Protein AF-A0A959QA21-F1 (afdb_monomer_lite)

Radius of gyration: 14.26 Å; chains: 1; bounding box: 38×27×38 Å

Foldseek 3Di:
DEEAADEEDEDDADFQQPDACVVPPQDQFEAAEAELDECYEYEHYEFAGGANESYEYDANYEHYYYEHYEFGHHAAEPYEFEPHHADPHEHEHYEFEYAHEPYEYAQYPRTDYHYPHYNYHYDDGYPNPPPDPDHYHYYYDHD

Secondary structure (DSSP, 8-state):
-EEEES-EEE-SSPPGGG--TTTS-----EEEEE-S-EEEEEES-EEE--SSEEEEE-TT-EEEEEES-EEES-SSEEEEE-TT-EEEEEEES-EEEESS-SEEE---TT---EEES-EEEE-PPPGGG-S-----SEEE---

Structure (mmCIF, N/CA/C/O backbone):
data_AF-A0A959QA21-F1
#
_entry.id   AF-A0A959QA21-F1
#
loop_
_atom_site.group_PDB
_atom_site.id
_atom_site.type_symbol
_atom_site.label_atom_id
_atom_site.label_alt_id
_atom_site.label_comp_id
_atom_site.label_asym_id
_atom_site.label_entity_id
_atom_site.label_seq_id
_atom_site.pdbx_PDB_ins_code
_atom_site.Cartn_x
_atom_site.Cartn_y
_atom_site.Cartn_z
_atom_site.occupancy
_atom_site.B_iso_or_equiv
_atom_site.auth_seq_id
_atom_site.auth_comp_id
_atom_site.auth_asym_id
_atom_site.auth_atom_id
_atom_site.pdbx_PDB_model_num
ATOM 1 N N . GLY A 1 1 ? -15.927 8.982 9.963 1.00 90.56 1 GLY A N 1
ATOM 2 C CA . GLY A 1 1 ? -15.402 7.752 9.370 1.00 90.56 1 GLY A CA 1
ATOM 3 C C . GLY A 1 1 ? -15.734 7.693 7.901 1.00 90.56 1 GLY A C 1
ATOM 4 O O . GLY A 1 1 ? -16.753 8.247 7.494 1.00 90.56 1 GLY A O 1
ATOM 5 N N . THR A 1 2 ? -14.871 7.041 7.135 1.00 97.75 2 THR A N 1
ATOM 6 C CA . THR A 1 2 ? -14.981 6.867 5.682 1.00 97.75 2 THR A CA 1
ATOM 7 C C . THR A 1 2 ? -14.623 5.427 5.356 1.00 97.75 2 THR A C 1
ATOM 9 O O . THR A 1 2 ? -13.591 4.953 5.820 1.00 97.75 2 THR A O 1
ATOM 12 N N . ARG A 1 3 ? -15.437 4.747 4.543 1.00 98.38 3 ARG A N 1
ATOM 13 C CA . ARG A 1 3 ? -15.127 3.401 4.055 1.00 98.38 3 ARG A CA 1
ATOM 14 C C . ARG A 1 3 ? -15.053 3.376 2.536 1.00 98.38 3 ARG A C 1
ATOM 16 O O . ARG A 1 3 ? -15.960 3.878 1.872 1.00 98.38 3 ARG A O 1
ATOM 23 N N . ILE A 1 4 ? -13.993 2.778 2.005 1.00 98.56 4 ILE A N 1
ATOM 24 C CA . ILE A 1 4 ? -13.805 2.523 0.575 1.00 98.56 4 ILE A CA 1
ATOM 25 C C . ILE A 1 4 ? -13.721 1.013 0.384 1.00 98.56 4 ILE A C 1
ATOM 27 O O . ILE A 1 4 ? -12.849 0.374 0.965 1.00 98.56 4 ILE A O 1
ATOM 31 N N . THR A 1 5 ? -14.623 0.448 -0.423 1.00 98.81 5 THR A N 1
ATOM 32 C CA . THR A 1 5 ? -14.702 -1.006 -0.591 1.00 98.81 5 THR A CA 1
ATOM 33 C C . THR A 1 5 ? -15.130 -1.445 -1.987 1.00 98.81 5 THR A C 1
ATOM 35 O O . THR A 1 5 ? -15.876 -0.733 -2.663 1.00 98.81 5 THR A O 1
ATOM 38 N N . GLY A 1 6 ? -14.661 -2.619 -2.423 1.00 98.44 6 GLY A N 1
ATOM 39 C CA . GLY A 1 6 ? -15.111 -3.285 -3.651 1.00 98.44 6 GLY A CA 1
ATOM 40 C C . GLY A 1 6 ? -14.646 -2.640 -4.961 1.00 98.44 6 GLY A C 1
ATOM 41 O O . GLY A 1 6 ? -15.266 -2.859 -6.003 1.00 98.44 6 GLY A O 1
ATOM 42 N N . LEU A 1 7 ? -13.588 -1.825 -4.925 1.00 98.31 7 LEU A N 1
ATOM 43 C CA . LEU A 1 7 ? -13.074 -1.116 -6.098 1.00 98.31 7 LEU A CA 1
ATOM 44 C C . LEU A 1 7 ? -11.870 -1.823 -6.720 1.00 98.31 7 LEU A C 1
ATOM 46 O O . LEU A 1 7 ? -11.048 -2.412 -6.025 1.00 98.31 7 LEU A O 1
ATOM 50 N N . ARG A 1 8 ? -11.723 -1.672 -8.039 1.00 98.62 8 ARG A N 1
ATOM 51 C CA . ARG A 1 8 ? -10.460 -1.904 -8.747 1.00 98.62 8 ARG A CA 1
ATOM 52 C C . ARG A 1 8 ? -9.942 -0.571 -9.256 1.00 98.62 8 ARG A C 1
ATOM 54 O O . ARG A 1 8 ? -10.605 0.050 -10.087 1.00 98.62 8 ARG A O 1
ATOM 61 N N . ILE A 1 9 ? -8.794 -0.128 -8.757 1.00 98.12 9 ILE A N 1
ATOM 62 C CA . ILE A 1 9 ? -8.175 1.130 -9.173 1.00 98.12 9 ILE A CA 1
ATOM 63 C C . ILE A 1 9 ? -6.762 0.883 -9.698 1.00 98.12 9 ILE A C 1
ATOM 65 O O . ILE A 1 9 ? -5.922 0.293 -9.023 1.00 98.12 9 ILE A O 1
ATOM 69 N N . LYS A 1 10 ? -6.511 1.362 -10.916 1.00 98.25 10 LYS A N 1
ATOM 70 C CA . LYS A 1 10 ? -5.220 1.266 -11.596 1.00 98.25 10 LYS A CA 1
ATOM 71 C C . LYS A 1 10 ? -4.660 2.673 -11.794 1.00 98.25 10 LYS A C 1
ATOM 73 O O . LYS A 1 10 ? -5.348 3.537 -12.338 1.00 98.25 10 LYS A O 1
ATOM 78 N N . GLY A 1 11 ? -3.448 2.900 -11.309 1.00 96.62 11 GLY A N 1
ATOM 79 C CA . GLY A 1 11 ? -2.689 4.118 -11.535 1.00 96.62 11 GLY A CA 1
ATOM 80 C C . GLY A 1 11 ? -2.023 4.144 -12.915 1.00 96.62 11 GLY A C 1
ATOM 81 O O . GLY A 1 11 ? -2.211 3.235 -13.727 1.00 96.62 11 GLY A O 1
ATOM 82 N N . PRO A 1 12 ? -1.272 5.212 -13.214 1.00 94.19 12 PRO A N 1
ATOM 83 C CA . PRO A 1 12 ? -0.725 5.450 -14.545 1.00 94.19 12 PRO A CA 1
ATOM 84 C C . PRO A 1 12 ? 0.562 4.668 -14.846 1.00 94.19 12 PRO A C 1
ATOM 86 O O . PRO A 1 12 ? 1.055 4.758 -15.967 1.00 94.19 12 PRO A O 1
ATOM 89 N N . GLU A 1 13 ? 1.137 3.958 -13.872 1.00 94.38 13 GLU A N 1
ATOM 90 C CA . GLU A 1 13 ? 2.459 3.355 -14.038 1.00 94.38 13 GLU A CA 1
ATOM 91 C C . GLU A 1 13 ? 2.448 2.028 -14.804 1.00 94.38 13 GLU A C 1
ATOM 93 O O . GLU A 1 13 ? 1.434 1.336 -14.900 1.00 94.38 13 GLU A O 1
ATOM 98 N N . ALA A 1 14 ? 3.622 1.638 -15.299 1.00 93.25 14 ALA A N 1
ATOM 99 C CA . ALA A 1 14 ? 3.854 0.308 -15.847 1.00 93.25 14 ALA A CA 1
ATOM 100 C C . ALA A 1 14 ? 3.718 -0.786 -14.772 1.00 93.25 14 ALA A C 1
ATOM 102 O O . ALA A 1 14 ? 3.853 -0.520 -13.570 1.00 93.25 14 ALA A O 1
ATOM 103 N N . ASP A 1 15 ? 3.450 -2.011 -15.223 1.00 94.31 15 ASP A N 1
ATOM 104 C CA . ASP A 1 15 ? 3.543 -3.211 -14.390 1.00 94.31 15 ASP A CA 1
ATOM 105 C C . ASP A 1 15 ? 5.018 -3.428 -13.990 1.00 94.31 15 ASP A C 1
ATOM 107 O O . ASP A 1 15 ? 5.921 -2.993 -14.706 1.00 94.31 15 ASP A O 1
ATOM 111 N N . LEU A 1 16 ? 5.294 -4.078 -12.851 1.00 92.12 16 LEU A N 1
ATOM 112 C CA . LEU A 1 16 ? 6.656 -4.129 -12.270 1.00 92.12 16 LEU A CA 1
ATOM 113 C C . LEU A 1 16 ? 7.752 -4.581 -13.248 1.00 92.12 16 LEU A C 1
ATOM 115 O O . LEU A 1 16 ? 8.807 -3.949 -13.258 1.00 92.12 16 LEU A O 1
ATOM 119 N N . PRO A 1 17 ? 7.554 -5.638 -14.061 1.00 90.38 17 PRO A N 1
ATOM 120 C CA . PRO A 1 17 ? 8.588 -6.100 -14.986 1.00 90.38 17 PRO A CA 1
ATOM 121 C C . PRO A 1 17 ? 8.920 -5.091 -16.092 1.00 90.38 17 PRO A C 1
ATOM 123 O O . PRO A 1 17 ? 10.013 -5.145 -16.644 1.00 90.38 17 PRO A O 1
ATOM 126 N N .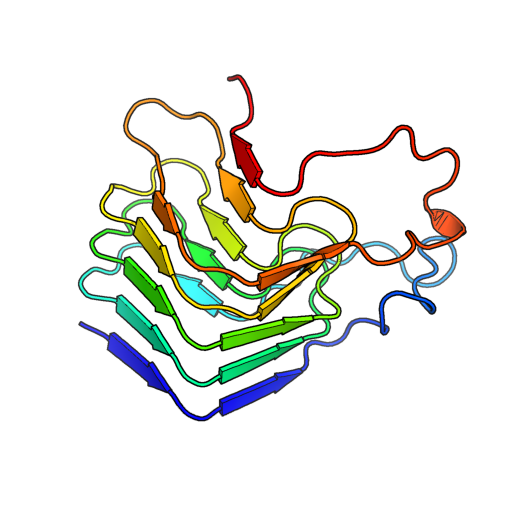 ASP A 1 18 ? 7.991 -4.184 -16.393 1.00 92.38 18 ASP A N 1
ATOM 127 C CA . ASP A 1 18 ? 8.064 -3.250 -17.519 1.00 92.38 18 ASP A CA 1
ATOM 128 C C . ASP A 1 18 ? 8.506 -1.841 -17.084 1.00 92.38 18 ASP A C 1
ATOM 130 O O . ASP A 1 18 ? 8.464 -0.891 -17.868 1.00 92.38 18 ASP A O 1
ATOM 134 N N . ILE A 1 19 ? 8.907 -1.675 -15.821 1.00 91.19 19 ILE A N 1
ATOM 135 C CA . ILE A 1 19 ? 9.397 -0.399 -15.308 1.00 91.19 19 ILE A CA 1
ATOM 136 C C . ILE A 1 19 ? 10.776 -0.082 -15.894 1.00 91.19 19 ILE A C 1
ATOM 138 O O . ILE A 1 19 ? 11.778 -0.746 -15.614 1.00 91.19 19 ILE A O 1
ATOM 142 N N . ASP A 1 20 ? 10.840 1.034 -16.607 1.00 90.75 20 ASP A N 1
ATOM 143 C CA . ASP A 1 20 ? 12.071 1.606 -17.132 1.00 90.75 20 ASP A CA 1
ATOM 144 C C . ASP A 1 20 ? 12.136 3.094 -16.772 1.00 90.75 20 ASP A C 1
ATOM 146 O O . ASP A 1 20 ? 11.450 3.927 -17.368 1.00 90.75 20 ASP A O 1
ATOM 150 N N . TYR A 1 21 ? 12.954 3.423 -15.771 1.00 86.94 21 TYR A N 1
ATOM 151 C CA . TYR A 1 21 ? 13.115 4.799 -15.304 1.00 86.94 21 TYR A CA 1
ATOM 152 C C . TYR A 1 21 ? 13.990 5.673 -16.205 1.00 86.94 21 TYR A C 1
ATOM 154 O O . TYR A 1 21 ? 13.936 6.898 -16.067 1.00 86.94 21 TYR A O 1
ATOM 162 N N . ASP A 1 22 ? 14.737 5.081 -17.140 1.00 86.62 22 ASP A N 1
ATOM 163 C CA . ASP A 1 22 ? 15.470 5.838 -18.156 1.00 86.62 22 ASP A CA 1
ATOM 164 C C . ASP A 1 22 ? 14.508 6.364 -19.235 1.00 86.62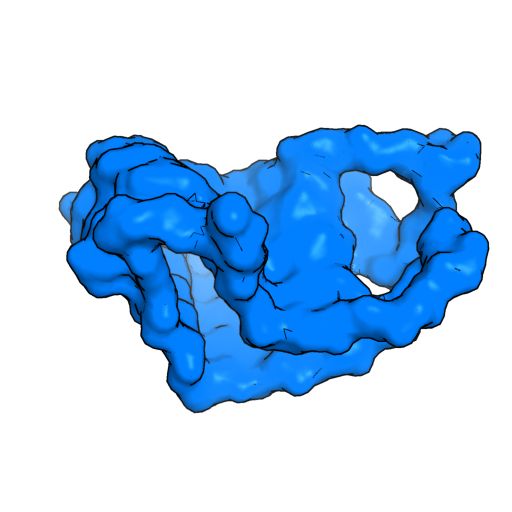 22 ASP A C 1
ATOM 166 O O . ASP A 1 22 ? 14.737 7.428 -19.818 1.00 86.62 22 ASP A O 1
ATOM 170 N N . VAL A 1 23 ? 13.398 5.651 -19.470 1.00 86.56 23 VAL A N 1
ATOM 171 C CA . VAL A 1 23 ? 12.349 6.025 -20.434 1.00 86.56 23 VAL A CA 1
ATOM 172 C C . VAL A 1 23 ? 11.204 6.800 -19.780 1.00 86.56 23 VAL A C 1
ATOM 174 O O . VAL A 1 23 ? 10.742 7.801 -20.331 1.00 86.56 23 VAL A O 1
ATOM 177 N N . ASN A 1 24 ? 10.735 6.355 -18.614 1.00 84.62 24 ASN A N 1
ATOM 178 C CA . ASN A 1 24 ? 9.653 6.982 -17.861 1.00 84.62 24 ASN A CA 1
ATOM 179 C C . ASN A 1 24 ? 10.116 7.292 -16.427 1.00 84.62 24 ASN A C 1
ATOM 181 O O . ASN A 1 24 ? 9.999 6.444 -15.537 1.00 84.62 24 ASN A O 1
ATOM 185 N N . PRO A 1 25 ? 10.650 8.502 -16.184 1.00 84.06 25 PRO A N 1
ATOM 186 C CA . PRO A 1 25 ? 11.158 8.887 -14.876 1.00 84.06 25 PRO A CA 1
ATOM 187 C C . PRO A 1 25 ? 10.105 8.771 -13.773 1.00 84.06 25 PRO A C 1
ATOM 189 O O . PRO A 1 25 ? 8.917 9.003 -13.993 1.00 84.06 25 PRO A O 1
ATOM 192 N N . ALA A 1 26 ? 10.562 8.491 -12.551 1.00 78.75 26 ALA A N 1
ATOM 193 C CA . ALA A 1 26 ? 9.682 8.250 -11.415 1.00 78.75 26 ALA A CA 1
ATOM 194 C C . ALA A 1 26 ? 8.712 9.407 -11.161 1.00 78.75 26 ALA A C 1
ATOM 196 O O . ALA A 1 26 ? 9.102 10.507 -10.755 1.00 78.75 26 ALA A O 1
ATOM 197 N N . THR A 1 27 ? 7.422 9.138 -11.346 1.00 74.75 27 THR A N 1
ATOM 198 C CA . THR A 1 27 ? 6.357 10.041 -10.909 1.00 74.75 27 THR A CA 1
ATOM 199 C C . THR A 1 27 ? 6.138 9.846 -9.406 1.00 74.75 27 THR A C 1
ATOM 201 O O . THR A 1 27 ? 6.466 8.803 -8.881 1.00 74.75 27 THR A O 1
ATOM 204 N N . LYS A 1 28 ? 5.592 10.803 -8.649 1.00 88.06 28 LYS A N 1
ATOM 205 C CA . LYS A 1 28 ? 5.239 10.563 -7.226 1.00 88.06 28 LYS A CA 1
ATOM 206 C C . LYS A 1 28 ? 3.770 10.153 -7.067 1.00 88.06 28 LYS A C 1
ATOM 208 O O . LYS A 1 28 ? 3.125 10.592 -6.109 1.00 88.06 28 LYS A O 1
ATOM 213 N N . SER A 1 29 ? 3.237 9.393 -8.031 1.00 95.25 29 SER A N 1
ATOM 214 C CA . SER A 1 29 ? 1.819 9.023 -8.120 1.00 95.25 29 SER A CA 1
ATOM 215 C C . SER A 1 29 ? 1.376 8.151 -6.939 1.00 95.25 29 SER A C 1
ATOM 217 O O . SER A 1 29 ? 2.146 7.343 -6.412 1.00 95.25 29 SER A O 1
ATOM 219 N N . ARG A 1 30 ? 0.141 8.375 -6.470 1.00 95.88 30 ARG A N 1
ATOM 220 C CA . ARG A 1 30 ? -0.441 7.729 -5.284 1.00 95.88 30 ARG A CA 1
ATOM 221 C C . ARG A 1 30 ? -1.914 7.411 -5.533 1.00 95.88 30 ARG A C 1
ATOM 223 O O . ARG A 1 30 ? -2.603 8.254 -6.106 1.00 95.88 30 ARG A O 1
ATOM 230 N N . GLY A 1 31 ? -2.381 6.260 -5.055 1.00 96.75 31 GLY A N 1
ATOM 231 C CA . GLY A 1 31 ? -3.785 5.853 -5.132 1.00 96.75 31 GLY A CA 1
ATOM 232 C C . GLY A 1 31 ? -4.655 6.554 -4.092 1.00 96.75 31 GLY A C 1
ATOM 233 O O . GLY A 1 31 ? -5.233 7.609 -4.352 1.00 96.75 31 GLY A O 1
ATOM 234 N N . PHE A 1 32 ? -4.747 5.977 -2.897 1.00 96.75 32 PHE A N 1
ATOM 235 C CA . PHE A 1 32 ? -5.464 6.575 -1.773 1.00 96.75 32 PHE A CA 1
ATOM 236 C C . PHE A 1 32 ? -4.502 7.310 -0.844 1.00 96.75 32 PHE A C 1
ATOM 238 O O . PHE A 1 32 ? -3.507 6.747 -0.399 1.00 96.75 32 PHE A O 1
ATOM 245 N N . ARG A 1 33 ? -4.825 8.564 -0.518 1.00 95.44 33 ARG A N 1
ATOM 246 C CA . ARG A 1 33 ? -4.124 9.350 0.504 1.00 95.44 33 ARG A CA 1
ATOM 247 C C . ARG A 1 33 ? -5.075 9.662 1.645 1.00 95.44 33 ARG A C 1
ATOM 249 O O . ARG A 1 33 ? -6.120 10.273 1.424 1.00 95.44 33 ARG A O 1
ATOM 256 N N . ILE A 1 34 ? -4.703 9.261 2.854 1.00 95.44 34 ILE A N 1
ATOM 257 C CA . ILE A 1 34 ? -5.478 9.490 4.070 1.00 95.44 34 ILE A CA 1
ATOM 258 C C . ILE A 1 34 ? -4.779 10.595 4.856 1.00 95.44 34 ILE A C 1
ATOM 260 O O . ILE A 1 34 ? -3.701 10.385 5.402 1.00 95.44 34 ILE A O 1
ATOM 264 N N . HIS A 1 35 ? -5.390 11.776 4.901 1.00 93.56 35 HIS A N 1
ATOM 265 C CA . HIS A 1 35 ? -4.796 12.973 5.492 1.00 93.56 35 HIS A CA 1
ATOM 266 C C . HIS A 1 35 ? -5.798 13.654 6.430 1.00 93.56 35 HIS A C 1
ATOM 268 O O . HIS A 1 35 ? -6.868 14.075 5.987 1.00 93.56 35 HIS A O 1
ATOM 274 N N . GLY A 1 36 ? -5.459 13.776 7.719 1.00 93.00 36 GLY A N 1
ATOM 275 C CA . GLY A 1 36 ? -6.313 14.431 8.721 1.00 93.00 36 GLY A CA 1
ATOM 276 C C . GLY A 1 36 ? -7.663 13.749 8.985 1.00 93.00 36 GLY A C 1
ATOM 277 O O . GLY A 1 36 ? -8.592 14.403 9.458 1.00 93.00 36 GLY A O 1
ATOM 278 N N . ALA A 1 37 ? -7.802 12.468 8.636 1.00 93.81 37 ALA A N 1
ATOM 279 C CA . ALA A 1 37 ? -9.047 11.714 8.756 1.00 93.81 37 ALA A CA 1
ATOM 280 C C . ALA A 1 37 ? -8.950 10.628 9.834 1.00 93.81 37 ALA A C 1
ATOM 282 O O . ALA A 1 37 ? -7.886 10.056 10.055 1.00 93.81 37 ALA A O 1
ATOM 283 N N . THR A 1 38 ? -10.084 10.320 10.466 1.00 96.31 38 THR A N 1
ATOM 284 C CA . THR A 1 38 ? -10.194 9.261 11.478 1.00 96.31 38 THR A CA 1
ATOM 285 C C . THR A 1 38 ? -11.333 8.290 11.177 1.00 96.31 38 THR A C 1
ATOM 287 O O . THR A 1 38 ? -12.302 8.671 10.500 1.00 96.31 38 THR A O 1
ATOM 290 N N . GLN A 1 39 ? -11.232 7.056 11.685 1.00 97.50 39 GLN A N 1
ATOM 291 C CA . GLN A 1 39 ? -12.155 5.946 11.417 1.00 97.50 39 GLN A CA 1
ATOM 292 C C . GLN A 1 39 ? -12.231 5.653 9.912 1.00 97.50 39 GLN A C 1
ATOM 294 O O . GLN A 1 39 ? -13.294 5.777 9.292 1.00 97.50 39 GLN A O 1
ATOM 299 N N . VAL A 1 40 ? -11.077 5.374 9.302 1.00 98.44 40 VAL A N 1
ATOM 300 C CA . VAL A 1 40 ? -10.963 5.103 7.862 1.00 98.44 40 VAL A CA 1
ATOM 301 C C . VAL A 1 40 ? -10.772 3.613 7.630 1.00 98.44 40 VAL A C 1
ATOM 303 O O . VAL A 1 40 ? -9.841 3.027 8.165 1.00 98.44 40 VAL A O 1
ATOM 306 N N . GLU A 1 41 ? -11.617 3.017 6.794 1.00 98.81 41 GLU A N 1
ATOM 307 C CA . GLU A 1 41 ? -11.538 1.605 6.407 1.00 98.81 41 GLU A CA 1
ATOM 308 C C . GLU A 1 41 ? -11.358 1.506 4.885 1.00 98.81 41 GLU A C 1
ATOM 310 O O . GLU A 1 41 ? -12.127 2.096 4.119 1.00 98.81 41 GLU A O 1
ATOM 315 N N . ILE A 1 42 ? -10.325 0.797 4.435 1.00 98.75 42 ILE A N 1
ATOM 316 C CA . ILE A 1 42 ? -10.115 0.477 3.018 1.00 98.75 42 ILE A CA 1
ATOM 317 C C . ILE A 1 42 ? -10.034 -1.035 2.899 1.00 98.75 42 ILE A C 1
ATOM 319 O O . ILE A 1 42 ? -9.076 -1.645 3.387 1.00 98.75 42 ILE A O 1
ATOM 323 N N . ASP A 1 43 ? -11.025 -1.635 2.245 1.00 98.88 43 ASP A N 1
ATOM 324 C CA . ASP A 1 43 ? -11.156 -3.084 2.219 1.00 98.88 43 ASP A CA 1
ATOM 325 C C . ASP A 1 43 ? -11.671 -3.672 0.910 1.00 98.88 43 ASP A C 1
ATOM 327 O O . ASP A 1 43 ? -12.363 -3.013 0.145 1.00 98.88 43 ASP A O 1
ATOM 331 N N . ASN A 1 44 ? -11.362 -4.945 0.647 1.00 98.81 44 ASN A N 1
ATOM 332 C CA . ASN A 1 44 ? -11.860 -5.672 -0.529 1.00 98.81 44 ASN A CA 1
ATOM 333 C C . ASN A 1 44 ? -11.600 -4.947 -1.868 1.00 98.81 44 ASN A C 1
ATOM 335 O O . ASN A 1 44 ? -12.401 -5.048 -2.802 1.00 98.81 44 ASN A O 1
ATOM 339 N N . CYS A 1 45 ? -10.502 -4.193 -1.963 1.00 98.88 45 CYS A N 1
ATOM 340 C CA . CYS A 1 45 ? -10.100 -3.477 -3.169 1.00 98.88 45 CYS A CA 1
ATOM 341 C C . CYS A 1 45 ? -8.908 -4.145 -3.871 1.00 98.88 45 CYS A C 1
ATOM 343 O O . CYS A 1 45 ? -8.081 -4.812 -3.253 1.00 98.88 45 CYS A O 1
ATOM 345 N N . GLU A 1 46 ? -8.789 -3.907 -5.173 1.00 98.88 46 GLU A N 1
ATOM 346 C CA . GLU A 1 46 ? -7.591 -4.169 -5.975 1.00 98.88 46 GLU A CA 1
ATOM 347 C C . GLU A 1 46 ? -6.954 -2.824 -6.338 1.00 98.88 46 GLU A C 1
ATOM 349 O O . GLU A 1 46 ? -7.627 -1.948 -6.889 1.00 98.88 46 GLU A O 1
ATOM 354 N N . ILE A 1 47 ? -5.686 -2.630 -5.978 1.00 98.88 47 ILE A N 1
ATOM 355 C CA . ILE A 1 47 ? -4.991 -1.343 -6.082 1.00 98.88 47 ILE A CA 1
ATOM 356 C C . ILE A 1 47 ? -3.645 -1.569 -6.759 1.00 98.88 47 ILE A C 1
ATOM 358 O O . ILE A 1 47 ? -2.798 -2.280 -6.215 1.00 98.88 47 ILE A O 1
ATOM 362 N N . SER A 1 48 ? -3.436 -0.946 -7.920 1.00 98.62 48 SER A N 1
ATOM 363 C CA . SER A 1 48 ? -2.243 -1.216 -8.721 1.00 98.62 48 SER A CA 1
ATOM 364 C C . SER A 1 48 ? -1.677 -0.038 -9.494 1.00 98.62 48 SER A C 1
ATOM 366 O O . SER A 1 48 ? -2.342 0.983 -9.651 1.00 98.62 48 SER A O 1
ATOM 368 N N . ASN A 1 49 ? -0.438 -0.188 -9.976 1.00 97.44 49 ASN A N 1
ATOM 369 C CA . ASN A 1 49 ? 0.228 0.716 -10.922 1.00 97.44 49 ASN A CA 1
ATOM 370 C C . ASN A 1 49 ? 0.438 2.150 -10.409 1.00 97.44 49 ASN A C 1
ATOM 372 O O . ASN A 1 49 ? 0.201 3.125 -11.124 1.00 97.44 49 ASN A O 1
ATOM 376 N N . TRP A 1 50 ? 0.905 2.282 -9.168 1.00 97.44 50 TRP A N 1
ATOM 377 C CA . TRP A 1 50 ? 1.294 3.564 -8.570 1.00 97.44 50 TRP A CA 1
ATOM 378 C C . TRP A 1 50 ? 2.792 3.582 -8.295 1.00 97.44 50 TRP A C 1
ATOM 380 O O . TRP A 1 50 ? 3.346 2.598 -7.813 1.00 97.44 50 TRP A O 1
ATOM 390 N N . GLN A 1 51 ? 3.461 4.704 -8.539 1.00 94.88 51 GLN A N 1
ATOM 391 C CA . GLN A 1 51 ? 4.906 4.748 -8.341 1.00 94.88 51 GLN A CA 1
ATOM 392 C C . GLN A 1 51 ? 5.220 4.759 -6.848 1.00 94.88 51 GLN A C 1
ATOM 394 O O . GLN A 1 51 ? 5.962 3.915 -6.348 1.00 94.88 51 GLN A O 1
ATOM 399 N N . ARG A 1 52 ? 4.622 5.699 -6.111 1.00 93.88 52 ARG A N 1
ATOM 400 C CA . ARG A 1 52 ? 4.963 5.901 -4.706 1.00 93.88 52 ARG A CA 1
ATOM 401 C C . ARG A 1 52 ? 4.155 4.984 -3.812 1.00 93.88 52 ARG A C 1
ATOM 403 O O . ARG A 1 52 ? 4.752 4.212 -3.071 1.00 93.88 52 ARG A O 1
ATOM 410 N N . ALA A 1 53 ? 2.825 5.091 -3.852 1.00 96.69 53 ALA A N 1
ATOM 411 C CA . ALA A 1 53 ? 1.983 4.334 -2.936 1.00 96.69 53 ALA A CA 1
ATOM 412 C C . ALA A 1 53 ? 0.615 3.943 -3.489 1.00 96.69 53 ALA A C 1
ATOM 414 O O . ALA A 1 53 ? -0.047 4.737 -4.153 1.00 96.69 53 ALA A O 1
ATOM 415 N N . GLY A 1 54 ? 0.162 2.735 -3.151 1.00 98.12 54 GLY A N 1
ATOM 416 C CA . GLY A 1 54 ? -1.224 2.327 -3.376 1.00 98.12 54 GLY A CA 1
ATOM 417 C C . GLY A 1 54 ? -2.144 2.969 -2.341 1.00 98.12 54 GLY A C 1
ATOM 418 O O . GLY A 1 54 ? -3.131 3.613 -2.698 1.00 98.12 54 GLY A O 1
ATOM 419 N N . ILE A 1 55 ? -1.775 2.846 -1.065 1.00 98.25 55 ILE A N 1
ATOM 420 C CA . ILE A 1 55 ? -2.426 3.500 0.073 1.00 98.25 55 ILE A CA 1
ATOM 421 C C . ILE A 1 55 ? -1.358 4.192 0.917 1.00 98.25 55 ILE A C 1
ATOM 423 O O . ILE A 1 55 ? -0.413 3.551 1.361 1.00 98.25 55 ILE A O 1
ATOM 427 N N . GLU A 1 56 ? -1.525 5.484 1.175 1.00 96.56 56 GLU A N 1
ATOM 428 C CA . GLU A 1 56 ? -0.616 6.281 1.997 1.00 96.56 56 GLU A CA 1
ATOM 429 C C . GLU A 1 56 ? -1.383 6.932 3.153 1.00 96.56 56 GLU A C 1
ATOM 431 O O . GLU A 1 56 ? -2.315 7.714 2.940 1.00 96.56 56 GLU A O 1
ATOM 436 N N . VAL A 1 57 ? -0.986 6.601 4.380 1.00 96.12 57 VAL A N 1
ATOM 437 C CA . VAL A 1 57 ? -1.457 7.232 5.616 1.00 96.12 57 VAL A CA 1
ATOM 438 C C . VAL A 1 57 ? -0.500 8.370 5.953 1.00 96.12 57 VAL A C 1
ATOM 440 O O . VAL A 1 57 ? 0.695 8.144 6.125 1.00 96.12 57 VAL A O 1
ATOM 443 N N . GLU A 1 58 ? -1.010 9.596 6.012 1.00 90.94 58 GLU A N 1
ATOM 444 C CA . GLU A 1 58 ? -0.219 10.807 6.247 1.00 90.94 58 GLU A CA 1
ATOM 445 C C . GLU A 1 58 ? -0.563 11.466 7.596 1.00 90.94 58 GLU A C 1
ATOM 447 O O . GLU A 1 58 ? -1.284 10.922 8.437 1.00 90.94 58 GLU A O 1
ATOM 452 N N . ILE A 1 59 ? -0.023 12.670 7.789 1.00 88.31 59 ILE A N 1
ATOM 453 C CA . ILE A 1 59 ? -0.166 13.498 8.981 1.00 88.31 59 ILE A CA 1
ATOM 454 C C . ILE A 1 59 ? -1.614 13.603 9.475 1.00 88.31 59 ILE A C 1
ATOM 456 O O . ILE A 1 59 ? -2.563 13.811 8.708 1.00 88.31 59 ILE A O 1
ATOM 460 N N . ASN A 1 60 ? -1.764 13.498 10.796 1.00 87.81 60 ASN A N 1
ATOM 461 C CA . ASN A 1 60 ? -3.028 13.625 11.522 1.00 87.81 60 ASN A CA 1
ATOM 462 C C . ASN A 1 60 ? -4.106 12.599 11.122 1.00 87.81 60 ASN A C 1
ATOM 464 O O . ASN A 1 60 ? -5.271 12.781 11.478 1.00 87.81 60 ASN A O 1
ATOM 468 N N . ALA A 1 61 ? -3.756 11.542 10.384 1.00 93.12 61 ALA A N 1
ATOM 469 C CA . ALA A 1 61 ? -4.635 10.396 10.203 1.00 93.12 61 ALA A CA 1
ATOM 470 C C . ALA A 1 61 ? -4.505 9.428 11.387 1.00 93.12 61 ALA A C 1
ATOM 472 O O . ALA A 1 61 ? -3.399 9.195 11.879 1.00 93.12 61 ALA A O 1
ATOM 473 N N . SER A 1 62 ? -5.626 8.871 11.841 1.00 93.88 62 SER A N 1
ATOM 474 C CA . SER A 1 62 ? -5.666 7.924 12.961 1.00 93.88 62 SER A CA 1
ATOM 475 C C . SER A 1 62 ? -6.829 6.953 12.844 1.00 93.88 62 SER A C 1
ATOM 477 O O . SER A 1 62 ? -7.791 7.238 12.138 1.00 93.88 62 SER A O 1
ATOM 479 N N . ASP A 1 63 ? -6.775 5.823 13.548 1.00 96.94 63 ASP A N 1
ATOM 480 C CA . ASP A 1 63 ? -7.838 4.810 13.493 1.00 96.94 63 ASP A CA 1
ATOM 481 C C . ASP A 1 63 ? -8.130 4.380 12.046 1.00 96.94 63 ASP A C 1
ATOM 483 O O . ASP A 1 63 ? -9.213 4.589 11.489 1.00 96.94 63 ASP A O 1
ATOM 487 N N . VAL A 1 64 ? -7.069 3.884 11.403 1.00 98.06 64 VAL A N 1
ATOM 488 C CA . VAL A 1 64 ? -7.060 3.472 9.999 1.00 98.06 64 VAL A CA 1
ATOM 489 C C . VAL A 1 64 ? -6.951 1.956 9.920 1.00 98.06 64 VAL A C 1
ATOM 491 O O . VAL A 1 64 ? -6.031 1.367 10.489 1.00 98.06 64 VAL A O 1
ATOM 494 N N . TYR A 1 65 ? -7.848 1.330 9.162 1.00 98.62 65 TYR A N 1
ATOM 495 C CA . TYR A 1 65 ? -7.871 -0.106 8.939 1.00 98.62 65 TYR A CA 1
ATOM 496 C C . TYR A 1 65 ? -7.811 -0.432 7.444 1.00 98.62 65 TYR A C 1
ATOM 498 O O . TYR A 1 65 ? -8.679 -0.050 6.663 1.00 98.62 65 TYR A O 1
ATOM 506 N N . ILE A 1 66 ? -6.754 -1.127 7.035 1.00 98.81 66 ILE A N 1
ATOM 507 C CA . ILE A 1 66 ? -6.488 -1.505 5.646 1.00 98.81 66 ILE A CA 1
ATOM 508 C C . ILE A 1 66 ? -6.481 -3.027 5.588 1.00 98.81 66 ILE A C 1
ATOM 510 O O . ILE A 1 66 ? -5.533 -3.651 6.077 1.00 98.81 66 ILE A O 1
ATOM 514 N N . HIS A 1 67 ? -7.515 -3.643 5.010 1.00 98.88 67 HIS A N 1
ATOM 515 C CA . HIS A 1 67 ? -7.621 -5.102 5.035 1.00 98.88 67 HIS A CA 1
ATOM 516 C C . HIS A 1 67 ? -8.265 -5.765 3.829 1.00 98.88 67 HIS A C 1
ATOM 518 O O . HIS A 1 67 ? -9.125 -5.204 3.171 1.00 98.88 67 HIS A O 1
ATOM 524 N N . HIS A 1 68 ? -7.909 -7.026 3.576 1.00 98.88 68 HIS A N 1
ATOM 525 C CA . HIS A 1 68 ? -8.500 -7.824 2.492 1.00 98.88 68 HIS A CA 1
ATOM 526 C C . HIS A 1 68 ? -8.355 -7.184 1.099 1.00 98.88 68 HIS A C 1
ATOM 528 O O . HIS A 1 68 ? -9.157 -7.437 0.202 1.00 98.88 68 HIS A O 1
ATOM 534 N N . ASN A 1 69 ? -7.329 -6.355 0.901 1.00 98.94 69 ASN A N 1
ATOM 535 C CA . ASN A 1 69 ? -7.016 -5.767 -0.394 1.00 98.94 69 ASN A CA 1
ATOM 536 C C . ASN A 1 69 ? -5.966 -6.598 -1.135 1.00 98.94 69 ASN A C 1
ATOM 538 O O . ASN A 1 69 ? -5.159 -7.306 -0.527 1.00 98.94 69 ASN A O 1
ATOM 542 N N . HIS A 1 70 ? -5.939 -6.460 -2.455 1.00 98.88 70 HIS A N 1
ATOM 543 C CA . HIS A 1 70 ? -4.847 -6.914 -3.302 1.00 98.88 70 HIS A CA 1
ATOM 544 C C . HIS A 1 70 ? -4.077 -5.698 -3.813 1.00 98.88 70 HIS A C 1
ATOM 546 O O . HIS A 1 70 ? -4.603 -4.924 -4.611 1.00 98.88 70 HIS A O 1
ATOM 552 N N . LEU A 1 71 ? -2.844 -5.525 -3.343 1.00 98.81 71 LEU A N 1
ATOM 553 C CA . LEU A 1 71 ? -1.952 -4.469 -3.801 1.00 98.81 71 LEU A CA 1
ATOM 554 C C . LEU A 1 71 ? -0.820 -5.085 -4.617 1.00 98.81 71 LEU A C 1
ATOM 556 O O . LEU A 1 71 ? -0.100 -5.951 -4.120 1.00 98.81 71 LEU A O 1
ATOM 560 N N . HIS A 1 72 ? -0.675 -4.649 -5.862 1.00 98.44 72 HIS A N 1
ATOM 561 C CA . HIS A 1 72 ? 0.340 -5.150 -6.786 1.00 98.44 72 HIS A CA 1
ATOM 562 C C . HIS A 1 72 ? 0.742 -4.060 -7.773 1.00 98.44 72 HIS A C 1
ATOM 564 O O . HIS A 1 72 ? 0.038 -3.074 -7.928 1.00 98.44 72 HIS A O 1
ATOM 570 N N . ASP A 1 73 ? 1.897 -4.192 -8.412 1.00 97.44 73 ASP A N 1
ATOM 571 C CA . ASP A 1 73 ? 2.392 -3.174 -9.344 1.00 97.44 73 ASP A CA 1
ATOM 572 C C . ASP A 1 73 ? 2.526 -1.763 -8.751 1.00 97.44 73 ASP A C 1
ATOM 574 O O . ASP A 1 73 ? 2.471 -0.763 -9.457 1.00 97.44 73 ASP A O 1
ATOM 578 N N . VAL A 1 74 ? 2.746 -1.675 -7.436 1.00 97.12 74 VAL A N 1
ATOM 579 C CA . VAL A 1 74 ? 3.160 -0.436 -6.769 1.00 97.12 74 VAL A CA 1
ATOM 580 C C . VAL A 1 74 ? 4.668 -0.470 -6.573 1.00 97.12 74 VAL A C 1
ATOM 582 O O . VAL A 1 74 ? 5.196 -1.437 -6.021 1.00 97.12 74 VAL A O 1
ATOM 585 N N . HIS A 1 75 ? 5.373 0.562 -7.039 1.00 93.69 75 HIS A N 1
ATOM 586 C CA . HIS A 1 75 ? 6.830 0.477 -7.174 1.00 93.69 75 HIS A CA 1
ATOM 587 C C . HIS A 1 75 ? 7.532 0.604 -5.823 1.00 93.69 75 HIS A C 1
ATOM 589 O O . HIS A 1 75 ? 8.372 -0.224 -5.487 1.00 93.69 75 HIS A O 1
ATOM 595 N N . SER A 1 76 ? 7.205 1.632 -5.037 1.00 92.69 76 SER A N 1
ATOM 596 C CA . SER A 1 76 ? 7.894 1.887 -3.767 1.00 92.69 76 SER A CA 1
ATOM 597 C C . SER A 1 76 ? 7.194 1.252 -2.564 1.00 92.69 76 SER A C 1
ATOM 599 O O . SER A 1 76 ? 7.769 0.374 -1.924 1.00 92.69 76 SER A O 1
ATOM 601 N N . TYR A 1 77 ? 5.962 1.679 -2.268 1.00 95.06 77 TYR A N 1
ATOM 602 C CA . TYR A 1 77 ? 5.272 1.345 -1.020 1.00 95.06 77 TYR A CA 1
ATOM 603 C C . TYR A 1 77 ? 3.795 0.992 -1.280 1.00 95.06 77 TYR A C 1
ATOM 605 O O . TYR A 1 77 ? 2.951 1.885 -1.233 1.00 95.06 77 TYR A O 1
ATOM 613 N N . PRO A 1 78 ? 3.412 -0.271 -1.560 1.00 97.94 78 PRO A N 1
ATOM 614 C CA . PRO A 1 78 ? 2.008 -0.661 -1.707 1.00 97.94 78 PRO A CA 1
ATOM 615 C C . PRO A 1 78 ? 1.123 -0.074 -0.601 1.00 97.94 78 PRO A C 1
ATOM 617 O O . PRO A 1 78 ? 0.120 0.573 -0.910 1.00 97.94 78 PRO A O 1
ATOM 620 N N . VAL A 1 79 ? 1.564 -0.188 0.657 1.00 98.00 79 VAL A N 1
ATOM 621 C CA . VAL A 1 79 ? 1.038 0.588 1.784 1.00 98.00 79 VAL A CA 1
ATOM 622 C C . VAL A 1 79 ? 2.167 1.402 2.420 1.00 98.00 79 VAL A C 1
ATOM 624 O O . VAL A 1 79 ? 3.259 0.886 2.628 1.00 98.00 79 VAL A O 1
ATOM 627 N N . SER A 1 80 ? 1.930 2.666 2.758 1.00 95.56 80 SER A N 1
ATOM 628 C CA . SER A 1 80 ? 2.875 3.481 3.528 1.00 95.56 80 SER A CA 1
ATOM 629 C C . SER A 1 80 ? 2.195 4.207 4.680 1.00 95.56 80 SER A C 1
ATOM 631 O O . SER A 1 80 ? 1.052 4.653 4.579 1.00 95.56 80 SER A O 1
ATOM 633 N N . VAL A 1 81 ? 2.924 4.330 5.786 1.00 93.94 81 VAL A N 1
ATOM 634 C CA . VAL A 1 81 ? 2.492 4.992 7.019 1.00 93.94 81 VAL A CA 1
ATOM 635 C C . VAL A 1 81 ? 3.502 6.090 7.329 1.00 93.94 81 VAL A C 1
ATOM 637 O O . VAL A 1 81 ? 4.475 5.905 8.053 1.00 93.94 81 VAL A O 1
ATOM 640 N N . LEU A 1 82 ? 3.326 7.227 6.663 1.00 80.62 82 LEU A N 1
ATOM 641 C CA . LEU A 1 82 ? 4.279 8.328 6.693 1.00 80.62 82 LEU A CA 1
ATOM 642 C C . LEU A 1 82 ? 4.177 9.163 7.974 1.00 80.62 82 LEU A C 1
ATOM 644 O O . LEU A 1 82 ? 3.357 8.907 8.864 1.00 80.62 82 LEU A O 1
ATOM 648 N N . SER A 1 83 ? 5.045 10.173 8.033 1.00 77.19 83 SER A N 1
ATOM 649 C CA . SER A 1 83 ? 5.275 11.035 9.180 1.00 77.19 83 SER A CA 1
ATOM 650 C C . SER A 1 83 ? 4.000 11.571 9.805 1.00 77.19 83 SER A C 1
ATOM 652 O O . SER A 1 83 ? 3.100 12.064 9.118 1.00 77.19 83 SER A O 1
ATOM 654 N N . TYR A 1 84 ? 3.969 11.506 11.137 1.00 76.50 84 TYR A N 1
ATOM 655 C CA . TYR A 1 84 ? 2.903 12.043 11.985 1.00 76.50 84 TYR A CA 1
ATOM 656 C C . TYR A 1 84 ? 1.517 11.412 11.772 1.00 76.50 84 TYR A C 1
ATOM 658 O O . TYR A 1 84 ? 0.496 12.001 12.144 1.00 76.50 84 TYR A O 1
ATOM 666 N N . SER A 1 85 ? 1.459 10.213 11.191 1.00 80.56 85 SER A N 1
ATOM 667 C CA . SER A 1 85 ? 0.309 9.326 11.370 1.00 80.56 85 SER A CA 1
ATOM 668 C C . SER A 1 85 ? 0.225 8.903 12.838 1.00 80.56 85 SER A C 1
ATOM 670 O O . SER A 1 85 ? 1.240 8.735 13.511 1.00 80.56 85 SER A O 1
ATOM 672 N N . THR A 1 86 ? -0.989 8.782 13.366 1.00 88.25 86 THR A N 1
ATOM 673 C CA . THR A 1 86 ? -1.216 8.437 14.772 1.00 88.25 86 THR A CA 1
ATOM 674 C C . THR A 1 86 ? -1.843 7.046 14.852 1.00 88.25 86 THR A C 1
ATOM 676 O O . THR A 1 86 ? -2.928 6.846 14.303 1.00 88.25 86 THR A O 1
ATOM 679 N N . PRO A 1 87 ? -1.216 6.074 15.536 1.00 89.12 87 PRO A N 1
ATOM 680 C CA . PRO A 1 87 ? -1.821 4.772 15.776 1.00 89.12 87 PRO A CA 1
ATOM 681 C C . PRO A 1 87 ? -3.213 4.882 16.443 1.00 89.12 87 PRO A C 1
ATOM 683 O O . PRO A 1 87 ? -3.455 5.814 17.212 1.00 89.12 87 PRO A O 1
ATOM 686 N N . PRO A 1 88 ? -4.127 3.925 16.202 1.00 94.44 88 PRO A N 1
ATOM 687 C CA . PRO A 1 88 ? -3.874 2.680 15.490 1.00 94.44 88 PRO A CA 1
ATOM 688 C C . PRO A 1 88 ? -3.929 2.848 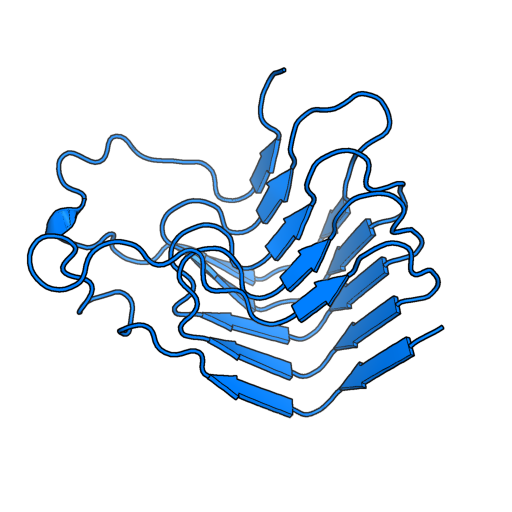13.966 1.00 94.44 88 PRO A C 1
ATOM 690 O O . PRO A 1 88 ? -4.839 3.467 13.417 1.00 94.44 88 PRO A O 1
ATOM 693 N N . VAL A 1 89 ? -2.948 2.246 13.294 1.00 97.06 89 VAL A N 1
ATOM 694 C CA . VAL A 1 89 ? -2.963 1.980 11.853 1.00 97.06 89 VAL A CA 1
ATOM 695 C C . VAL A 1 89 ? -2.751 0.481 11.695 1.00 97.06 89 VAL A C 1
ATOM 697 O O . VAL A 1 89 ? -1.688 -0.035 12.038 1.00 97.06 89 VAL A O 1
ATOM 700 N N . LEU A 1 90 ? -3.777 -0.228 11.236 1.00 98.31 90 LEU A N 1
ATOM 701 C CA . LEU A 1 90 ? -3.776 -1.682 11.132 1.00 98.31 90 LEU A CA 1
ATOM 702 C C . LEU A 1 90 ? -3.809 -2.104 9.663 1.00 98.31 90 LEU A C 1
ATOM 704 O O . LEU A 1 90 ? -4.716 -1.739 8.918 1.00 98.31 90 LEU A O 1
ATOM 708 N N . ILE A 1 91 ? -2.822 -2.900 9.263 1.00 98.62 91 ILE A N 1
ATOM 709 C CA . ILE A 1 91 ? -2.664 -3.453 7.918 1.00 98.62 91 ILE A CA 1
ATOM 710 C C . ILE A 1 91 ? -2.818 -4.970 8.038 1.00 98.62 91 ILE A C 1
ATOM 712 O O . ILE A 1 91 ? -1.899 -5.663 8.482 1.00 98.62 91 ILE A O 1
ATOM 716 N N . GLU A 1 92 ? -3.982 -5.505 7.675 1.00 98.75 92 GLU A N 1
ATOM 717 C CA . GLU A 1 92 ? -4.349 -6.893 7.981 1.00 98.75 92 GLU A CA 1
ATOM 718 C C . GLU A 1 92 ? -4.874 -7.684 6.784 1.00 98.75 92 GLU A C 1
ATOM 720 O O . GLU A 1 92 ? -5.712 -7.206 6.032 1.00 98.75 92 GLU A O 1
ATOM 725 N N . ALA A 1 93 ? -4.468 -8.948 6.644 1.00 98.75 93 ALA A N 1
ATOM 726 C CA . ALA A 1 93 ? -5.067 -9.878 5.675 1.00 98.75 93 ALA A CA 1
ATOM 727 C C . ALA A 1 93 ? -5.080 -9.378 4.213 1.00 98.75 93 ALA A C 1
ATOM 729 O O . ALA A 1 93 ? -5.925 -9.777 3.413 1.00 98.75 93 ALA A O 1
ATOM 730 N N . ASN A 1 94 ? -4.143 -8.505 3.842 1.00 98.94 94 ASN A 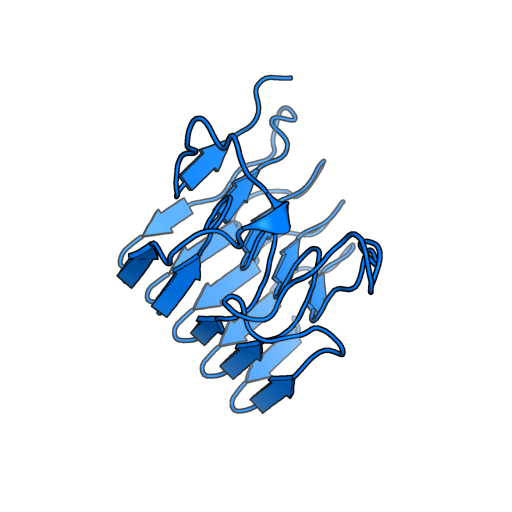N 1
ATOM 731 C CA . ASN A 1 94 ? -3.952 -8.070 2.464 1.00 98.94 94 ASN A CA 1
ATOM 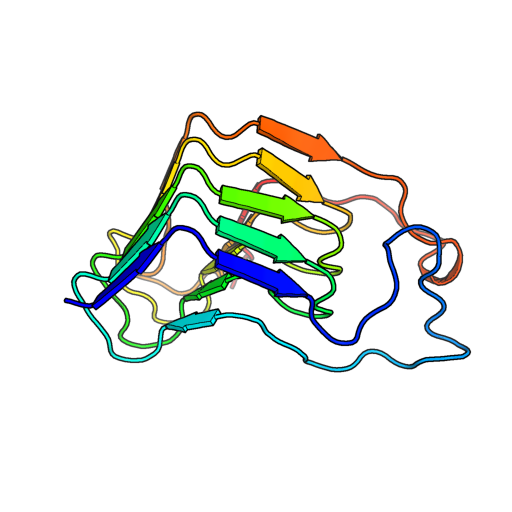732 C C . ASN A 1 94 ? -3.039 -9.049 1.721 1.00 98.94 94 ASN A C 1
ATOM 734 O O . ASN A 1 94 ? -2.158 -9.678 2.314 1.00 98.94 94 ASN A O 1
ATOM 738 N N . ARG A 1 95 ? -3.193 -9.124 0.400 1.00 98.88 95 ARG A N 1
ATOM 739 C CA . ARG A 1 95 ? -2.187 -9.694 -0.495 1.00 98.88 95 ARG A CA 1
ATOM 740 C C . ARG A 1 95 ? -1.358 -8.551 -1.068 1.00 98.88 95 ARG A C 1
ATOM 742 O O . ARG A 1 95 ? -1.909 -7.693 -1.750 1.00 98.88 95 ARG A O 1
ATOM 749 N N . ILE A 1 96 ? -0.061 -8.542 -0.782 1.00 98.81 96 ILE A N 1
ATOM 750 C CA . ILE A 1 96 ? 0.843 -7.455 -1.156 1.00 98.81 96 ILE A CA 1
ATOM 751 C C . ILE A 1 96 ? 2.000 -8.014 -1.977 1.00 98.81 96 ILE A C 1
ATOM 753 O O . ILE A 1 96 ? 2.871 -8.716 -1.456 1.00 98.81 96 ILE A O 1
ATOM 757 N N . ASP A 1 97 ? 2.008 -7.674 -3.258 1.00 98.38 97 ASP A N 1
ATOM 758 C CA . ASP A 1 97 ? 3.112 -7.928 -4.171 1.00 98.38 97 ASP A CA 1
ATOM 759 C C . ASP A 1 97 ? 4.048 -6.704 -4.147 1.00 98.38 97 ASP A C 1
ATOM 761 O O . ASP A 1 97 ? 3.599 -5.575 -4.343 1.00 98.38 97 ASP A O 1
ATOM 765 N N . TRP A 1 98 ? 5.341 -6.903 -3.862 1.00 96.50 98 TRP A N 1
ATOM 766 C CA . TRP A 1 98 ? 6.275 -5.795 -3.593 1.00 96.50 98 TRP A CA 1
ATOM 767 C C . TRP A 1 98 ? 7.648 -5.981 -4.247 1.00 96.50 98 TRP A C 1
ATOM 769 O O . TRP A 1 98 ? 8.111 -7.112 -4.423 1.00 96.50 98 TRP A O 1
ATOM 779 N N . ILE A 1 99 ? 8.312 -4.859 -4.550 1.00 93.56 99 ILE A N 1
ATOM 780 C CA . ILE A 1 99 ? 9.707 -4.824 -5.027 1.00 93.56 99 ILE A CA 1
ATOM 781 C C . ILE A 1 99 ? 10.654 -4.045 -4.102 1.00 93.56 99 ILE A C 1
ATOM 783 O O . ILE A 1 99 ? 11.805 -4.458 -3.983 1.00 93.56 99 ILE A O 1
ATOM 787 N N . TRP A 1 100 ? 10.187 -2.992 -3.409 1.00 92.69 100 TRP A N 1
ATOM 788 C CA . TRP A 1 100 ? 11.006 -2.210 -2.468 1.00 92.69 100 TRP A CA 1
ATOM 789 C C . TRP A 1 100 ? 10.600 -2.394 -1.001 1.00 92.69 100 TRP A C 1
ATOM 791 O O . TRP A 1 100 ? 11.346 -3.015 -0.250 1.00 92.69 100 TRP A O 1
ATOM 801 N N . HIS A 1 101 ? 9.421 -1.934 -0.588 1.00 94.81 101 HIS A N 1
ATOM 802 C CA . HIS A 1 101 ? 8.852 -2.251 0.725 1.00 94.81 101 HIS A CA 1
ATOM 803 C C . HIS A 1 101 ? 7.380 -2.589 0.541 1.00 94.81 101 HIS A C 1
ATOM 805 O O . HIS A 1 101 ? 6.675 -1.840 -0.115 1.00 94.81 101 HIS A O 1
ATOM 811 N N . ALA A 1 102 ? 6.894 -3.696 1.104 1.00 96.88 102 ALA A N 1
ATOM 812 C CA . ALA A 1 102 ? 5.462 -4.012 1.097 1.00 96.88 102 ALA A CA 1
ATOM 813 C C . ALA A 1 102 ? 4.680 -3.036 1.989 1.00 96.88 102 ALA A C 1
ATOM 815 O O . ALA A 1 102 ? 3.589 -2.591 1.630 1.00 96.88 102 ALA A O 1
ATOM 816 N N . THR A 1 103 ? 5.272 -2.696 3.135 1.00 96.25 103 THR A N 1
ATOM 817 C CA . THR A 1 103 ? 4.839 -1.613 4.012 1.00 96.25 103 THR A CA 1
ATOM 818 C C . THR A 1 103 ? 6.042 -0.912 4.627 1.00 96.25 103 THR A C 1
ATOM 820 O O . THR A 1 103 ? 7.001 -1.575 5.025 1.00 96.25 103 THR A O 1
ATOM 823 N N . ALA A 1 104 ? 5.987 0.416 4.712 1.00 94.31 104 ALA A N 1
ATOM 824 C CA . ALA A 1 104 ? 7.032 1.229 5.330 1.00 94.31 104 ALA A CA 1
ATOM 825 C C . ALA A 1 104 ? 6.439 2.313 6.231 1.00 94.31 104 ALA A C 1
ATOM 827 O O . ALA A 1 104 ? 5.391 2.889 5.917 1.00 94.31 104 ALA A O 1
ATOM 828 N N . GLY A 1 105 ? 7.132 2.592 7.332 1.00 92.25 105 GLY A N 1
ATOM 829 C CA . GLY A 1 105 ? 6.861 3.709 8.228 1.00 92.25 105 GLY A CA 1
ATOM 830 C C . GLY A 1 105 ? 7.972 4.756 8.184 1.00 92.25 105 GLY A C 1
ATOM 831 O O . GLY A 1 105 ? 9.112 4.427 7.863 1.00 92.25 105 GLY A O 1
ATOM 832 N N . ALA A 1 106 ? 7.644 6.013 8.492 1.00 87.75 106 ALA A N 1
ATOM 833 C CA . ALA A 1 106 ? 8.615 7.108 8.419 1.00 87.75 106 ALA A CA 1
ATOM 834 C C . ALA A 1 106 ? 9.676 7.115 9.532 1.00 87.75 106 ALA A C 1
ATOM 836 O O . ALA A 1 106 ? 10.742 7.661 9.286 1.00 87.75 106 ALA A O 1
ATOM 837 N N . GLY A 1 107 ? 9.400 6.508 10.691 1.00 87.88 107 GLY A N 1
ATOM 838 C CA . GLY A 1 107 ? 10.301 6.497 11.851 1.00 87.88 107 GLY A CA 1
ATOM 839 C C . GLY A 1 107 ? 9.893 7.454 12.972 1.00 87.88 107 GLY A C 1
ATOM 840 O O . GLY A 1 107 ? 10.214 7.189 14.130 1.00 87.88 107 GLY A O 1
ATOM 841 N N . ASP A 1 108 ? 9.087 8.477 12.651 1.00 87.94 108 ASP A N 1
ATOM 842 C CA . ASP A 1 108 ? 8.783 9.583 13.563 1.00 87.94 108 ASP A CA 1
ATOM 843 C C . ASP A 1 108 ? 8.230 9.125 14.927 1.00 87.94 108 ASP A C 1
ATOM 845 O O . ASP A 1 108 ? 7.330 8.268 14.974 1.00 87.94 108 ASP A O 1
ATOM 849 N N . PRO A 1 109 ? 8.640 9.755 16.050 1.00 87.44 109 PRO A N 1
ATOM 850 C CA . PRO A 1 109 ? 8.115 9.429 17.368 1.00 87.44 109 PRO A CA 1
ATOM 851 C C . PRO A 1 109 ? 6.592 9.562 17.426 1.00 87.44 109 PRO A C 1
ATOM 853 O O . PRO A 1 109 ? 6.019 10.600 17.097 1.00 87.44 109 PRO A O 1
ATOM 856 N N . GLY A 1 110 ? 5.932 8.506 17.898 1.00 84.94 110 GLY A N 1
ATOM 857 C CA . GLY A 1 110 ? 4.473 8.450 17.993 1.00 84.94 110 GLY A CA 1
ATOM 858 C C . GLY A 1 110 ? 3.773 7.971 16.720 1.00 84.94 110 GLY A C 1
ATOM 859 O O . GLY A 1 110 ? 2.567 7.742 16.778 1.00 84.94 110 GLY A O 1
ATOM 860 N N . SER A 1 111 ? 4.502 7.760 15.619 1.00 88.50 111 SER A N 1
ATOM 861 C CA . SER A 1 111 ? 3.998 7.037 14.449 1.00 88.50 111 SER A CA 1
ATOM 862 C C . SER A 1 111 ? 4.171 5.525 14.610 1.00 88.50 111 SER A C 1
ATOM 864 O O . SER A 1 111 ? 4.950 5.042 15.436 1.00 88.50 111 SER A O 1
ATOM 866 N N . GLY A 1 112 ? 3.402 4.751 13.850 1.00 90.50 112 GLY A N 1
ATOM 867 C CA . GLY A 1 112 ? 3.505 3.299 13.878 1.00 90.50 112 GLY A CA 1
ATOM 868 C C . GLY A 1 112 ? 2.340 2.610 13.191 1.00 90.50 112 GLY A C 1
ATOM 869 O O . GLY A 1 112 ? 1.286 3.202 12.957 1.00 90.50 112 GLY A O 1
ATOM 870 N N . TYR A 1 113 ? 2.537 1.334 12.888 1.00 95.38 113 TYR A N 1
ATOM 871 C CA . TYR A 1 113 ? 1.509 0.474 12.327 1.00 95.38 113 TYR A CA 1
ATOM 872 C C . TYR A 1 113 ? 1.653 -0.953 12.847 1.00 95.38 113 TYR A C 1
ATOM 874 O O . TYR A 1 113 ? 2.741 -1.399 13.208 1.00 95.38 113 TYR A O 1
ATOM 882 N N . GLU A 1 114 ? 0.543 -1.681 12.855 1.00 97.00 114 GLU A N 1
ATOM 883 C CA . GLU A 1 114 ? 0.522 -3.124 13.058 1.00 97.00 114 GLU A CA 1
ATOM 884 C C . GLU A 1 114 ? 0.284 -3.798 11.706 1.00 97.00 114 GLU A C 1
ATOM 886 O O . GLU A 1 114 ? -0.698 -3.510 11.024 1.00 97.00 114 GLU A O 1
ATOM 891 N N . ALA A 1 115 ? 1.179 -4.705 11.315 1.00 97.69 115 ALA A N 1
ATOM 892 C CA . ALA A 1 115 ? 1.012 -5.534 10.129 1.00 97.69 115 ALA A CA 1
ATOM 893 C C . ALA A 1 115 ? 0.831 -6.996 10.549 1.00 97.69 115 ALA A C 1
ATOM 895 O O . ALA A 1 115 ? 1.748 -7.597 11.110 1.00 97.69 115 ALA A O 1
ATOM 896 N N . ARG A 1 116 ? -0.333 -7.591 10.262 1.00 98.31 116 ARG A N 1
ATOM 897 C CA . ARG A 1 116 ? -0.623 -8.989 10.628 1.00 98.31 116 ARG A CA 1
ATOM 898 C C . ARG A 1 116 ? -1.409 -9.741 9.561 1.00 98.31 116 ARG A C 1
ATOM 900 O O . ARG A 1 116 ? -2.183 -9.163 8.812 1.00 98.31 116 ARG A O 1
ATOM 907 N N . TYR A 1 117 ? -1.191 -11.050 9.476 1.00 98.56 117 TYR A N 1
ATOM 908 C CA . TYR A 1 117 ? -1.901 -11.963 8.564 1.00 98.56 117 TYR A CA 1
ATOM 909 C C . TYR A 1 117 ? -1.862 -11.597 7.065 1.00 98.56 117 TYR A C 1
ATOM 911 O O . TYR A 1 117 ? -2.621 -12.159 6.281 1.00 98.56 117 TYR A O 1
ATOM 919 N N . ASN A 1 118 ? -0.985 -10.682 6.643 1.00 98.69 118 ASN A N 1
ATOM 920 C CA . ASN A 1 118 ? -0.814 -10.337 5.234 1.00 98.69 118 ASN A CA 1
ATOM 921 C C . ASN A 1 118 ? -0.046 -11.443 4.495 1.00 98.69 118 ASN A C 1
ATOM 923 O O . ASN A 1 118 ? 0.914 -12.007 5.023 1.00 98.69 118 ASN A O 1
ATOM 927 N N . ILE A 1 119 ? -0.418 -11.695 3.241 1.00 98.69 119 ILE A N 1
ATOM 928 C CA . ILE A 1 119 ? 0.371 -12.500 2.306 1.00 98.69 119 ILE A CA 1
ATOM 929 C C . ILE A 1 119 ? 1.283 -11.544 1.546 1.00 98.69 119 ILE A C 1
ATOM 931 O O . ILE A 1 119 ? 0.833 -10.811 0.668 1.00 98.69 119 ILE A O 1
ATOM 935 N N . ILE A 1 120 ? 2.567 -11.550 1.886 1.00 98.38 120 ILE A N 1
ATOM 936 C CA . ILE A 1 120 ? 3.564 -10.636 1.329 1.00 98.38 120 ILE A CA 1
ATOM 937 C C . ILE A 1 120 ? 4.461 -11.409 0.360 1.00 98.38 120 ILE A C 1
ATOM 939 O O . ILE A 1 120 ? 5.220 -12.286 0.773 1.00 98.38 120 ILE A O 1
ATOM 943 N N . THR A 1 121 ? 4.384 -11.081 -0.930 1.00 97.88 121 THR A N 1
ATOM 944 C CA . THR A 1 121 ? 5.104 -11.792 -1.997 1.00 97.88 121 THR A CA 1
ATOM 945 C C . THR A 1 121 ? 6.092 -10.864 -2.686 1.00 97.88 121 THR A C 1
ATOM 947 O O . THR A 1 121 ? 5.706 -9.893 -3.334 1.00 97.88 121 THR A O 1
ATOM 950 N N . ARG A 1 122 ? 7.386 -11.177 -2.583 1.00 95.19 122 ARG A N 1
ATOM 951 C CA . ARG A 1 122 ? 8.422 -10.419 -3.290 1.00 95.19 122 ARG A CA 1
ATOM 952 C C . ARG A 1 122 ? 8.361 -10.706 -4.791 1.00 95.19 122 ARG A C 1
ATOM 954 O O . ARG A 1 122 ? 8.239 -11.864 -5.194 1.00 95.19 122 ARG A O 1
ATOM 961 N N . LYS A 1 123 ? 8.474 -9.662 -5.606 1.00 95.31 123 LYS A N 1
ATOM 962 C CA . LYS A 1 123 ? 8.619 -9.740 -7.065 1.00 95.31 123 LYS A CA 1
ATOM 963 C C . LYS A 1 123 ? 10.045 -9.396 -7.481 1.00 95.31 123 LYS A C 1
ATOM 965 O O . LYS A 1 123 ? 10.830 -8.884 -6.682 1.00 95.31 123 LYS A O 1
ATOM 970 N N . ALA A 1 124 ? 10.385 -9.725 -8.724 1.00 91.50 124 ALA A N 1
ATOM 971 C CA . ALA A 1 124 ? 11.646 -9.297 -9.311 1.00 91.50 124 ALA A CA 1
ATOM 972 C C . ALA A 1 124 ? 11.672 -7.766 -9.389 1.00 91.50 124 ALA A C 1
ATOM 974 O O . ALA A 1 124 ? 10.669 -7.150 -9.748 1.00 91.50 124 ALA A O 1
ATOM 975 N N . VAL A 1 125 ? 12.804 -7.172 -9.019 1.00 90.06 125 VAL A N 1
ATOM 976 C CA . VAL A 1 125 ? 13.026 -5.743 -9.244 1.00 90.06 125 VAL A CA 1
ATOM 977 C C . VAL A 1 125 ? 13.280 -5.501 -10.738 1.00 90.06 125 VAL A C 1
ATOM 979 O O . VAL A 1 125 ? 13.839 -6.389 -11.387 1.00 90.06 125 VAL A O 1
ATOM 982 N N . PRO A 1 126 ? 12.902 -4.335 -11.280 1.00 88.75 126 PRO A N 1
ATOM 983 C CA . PRO A 1 126 ? 13.175 -3.992 -12.671 1.00 88.75 126 PRO A CA 1
ATOM 984 C C . PRO A 1 126 ? 14.681 -3.894 -12.941 1.00 88.75 126 PRO A C 1
ATOM 986 O O . PRO A 1 126 ? 15.454 -3.533 -12.051 1.00 88.75 126 PRO A O 1
ATOM 989 N N . ASP A 1 127 ? 15.102 -4.151 -14.180 1.00 87.62 127 ASP A N 1
ATOM 990 C CA . ASP A 1 127 ? 16.516 -4.038 -14.572 1.00 87.62 127 ASP A CA 1
ATOM 991 C C . ASP A 1 127 ? 17.048 -2.609 -14.387 1.00 87.62 127 ASP A C 1
ATOM 993 O O . ASP A 1 127 ? 18.192 -2.422 -13.972 1.00 87.62 127 ASP A O 1
ATOM 997 N N . SER A 1 128 ? 16.186 -1.604 -14.586 1.00 86.31 128 SER A N 1
ATOM 998 C CA . SER A 1 128 ? 16.484 -0.184 -14.355 1.00 86.31 128 SER A CA 1
ATOM 999 C C . SER A 1 128 ? 16.845 0.155 -12.897 1.00 86.31 128 SER A C 1
ATOM 1001 O O . SER A 1 128 ? 17.292 1.264 -12.618 1.00 86.31 128 SER A O 1
ATOM 1003 N N . TRP A 1 129 ? 16.669 -0.778 -11.950 1.00 84.88 129 TRP A N 1
ATOM 1004 C CA . TRP A 1 129 ? 17.048 -0.633 -10.535 1.00 84.88 129 TRP A CA 1
ATOM 1005 C C . TRP A 1 129 ? 18.344 -1.339 -10.154 1.00 84.88 129 TRP A C 1
ATOM 1007 O O . TRP A 1 129 ? 18.739 -1.310 -8.988 1.00 84.88 129 TRP A O 1
ATOM 1017 N N . GLN A 1 130 ? 19.011 -1.991 -11.102 1.00 86.38 130 GLN A N 1
ATOM 1018 C CA . GLN A 1 130 ? 20.255 -2.688 -10.817 1.00 86.38 130 GLN A CA 1
ATOM 1019 C C . GLN A 1 130 ? 21.454 -1.720 -10.768 1.00 86.38 130 GLN A C 1
ATOM 1021 O O . GLN A 1 130 ? 21.544 -0.809 -11.590 1.00 86.38 130 GLN A O 1
ATOM 1026 N N . PRO A 1 131 ? 22.427 -1.936 -9.861 1.00 82.94 131 PRO A N 1
ATOM 1027 C CA . PRO A 1 131 ? 22.460 -2.995 -8.853 1.00 82.94 131 PRO A CA 1
ATOM 1028 C C . PRO A 1 131 ? 21.541 -2.686 -7.659 1.00 82.94 131 PRO A C 1
ATOM 1030 O O . PRO A 1 131 ? 21.653 -1.629 -7.044 1.00 82.94 131 PRO A O 1
ATOM 1033 N N . TYR A 1 132 ? 20.690 -3.646 -7.294 1.00 79.94 132 TYR A N 1
ATOM 1034 C CA . TYR A 1 132 ? 19.843 -3.568 -6.104 1.00 79.94 132 TYR A CA 1
ATOM 1035 C C . TYR A 1 132 ? 20.363 -4.505 -5.007 1.00 79.94 132 TYR A C 1
ATOM 1037 O O . TYR A 1 132 ? 20.438 -5.719 -5.205 1.00 79.94 132 TYR A O 1
ATOM 1045 N N . ASP A 1 133 ? 20.708 -3.955 -3.844 1.00 76.62 133 ASP A N 1
ATOM 1046 C CA . ASP A 1 133 ? 21.300 -4.682 -2.711 1.00 76.62 133 ASP A CA 1
ATOM 1047 C C . ASP A 1 133 ? 20.270 -5.388 -1.811 1.00 76.62 133 ASP A C 1
ATOM 1049 O O . ASP A 1 133 ? 20.626 -6.248 -1.001 1.00 76.62 133 ASP A O 1
ATOM 1053 N N . GLY A 1 134 ? 18.982 -5.121 -2.027 1.00 75.69 134 GLY A N 1
ATOM 1054 C CA . GLY A 1 134 ? 17.881 -5.767 -1.325 1.00 75.69 134 GLY A CA 1
ATOM 1055 C C . GLY A 1 134 ? 17.228 -4.867 -0.281 1.00 75.69 134 GLY A C 1
ATOM 1056 O O . GLY A 1 134 ? 17.815 -3.927 0.228 1.00 75.69 134 GLY A O 1
ATOM 1057 N N . SER A 1 135 ? 15.981 -5.189 0.059 1.00 83.75 135 SER A N 1
ATOM 1058 C CA . SER A 1 135 ? 15.212 -4.472 1.076 1.00 83.75 135 SER A CA 1
ATOM 1059 C C . SER A 1 135 ? 14.369 -5.432 1.907 1.00 83.75 135 SER A C 1
ATOM 1061 O O . SER A 1 135 ? 14.305 -6.641 1.647 1.00 83.75 135 SER A O 1
ATOM 1063 N N . HIS A 1 136 ? 13.730 -4.883 2.930 1.00 91.12 136 HIS A N 1
ATOM 1064 C CA . HIS A 1 136 ? 12.824 -5.564 3.831 1.00 91.12 136 HIS A CA 1
ATOM 1065 C C . HIS A 1 136 ? 11.377 -5.288 3.436 1.00 91.12 136 HIS A C 1
ATOM 1067 O O . HIS A 1 136 ? 11.001 -4.170 3.089 1.00 91.12 136 HIS A O 1
ATOM 1073 N N . ALA A 1 137 ? 10.546 -6.327 3.502 1.00 94.94 137 ALA A N 1
ATOM 1074 C CA . ALA A 1 137 ? 9.147 -6.196 3.127 1.00 94.94 137 ALA A CA 1
ATOM 1075 C C . ALA A 1 137 ? 8.367 -5.305 4.103 1.00 94.94 137 ALA A C 1
ATOM 1077 O O . ALA A 1 137 ? 7.488 -4.559 3.688 1.00 94.94 137 ALA A O 1
ATOM 1078 N N . ILE A 1 138 ? 8.681 -5.415 5.392 1.00 95.25 138 ILE A N 1
ATOM 1079 C CA . ILE A 1 138 ? 8.114 -4.607 6.466 1.00 95.25 138 ILE A CA 1
ATOM 1080 C C . ILE A 1 138 ? 9.258 -3.771 7.003 1.00 95.25 138 ILE A C 1
ATOM 1082 O O . ILE A 1 138 ? 10.275 -4.331 7.416 1.00 95.25 138 ILE A O 1
ATOM 1086 N N . ASP A 1 139 ? 9.086 -2.460 6.968 1.00 93.19 139 ASP A N 1
ATOM 1087 C CA . ASP A 1 139 ? 10.138 -1.527 7.319 1.00 93.19 139 ASP A CA 1
ATOM 1088 C C . ASP A 1 139 ? 9.629 -0.372 8.191 1.00 93.19 139 ASP A C 1
ATOM 1090 O O . ASP A 1 139 ? 8.472 0.057 8.110 1.00 93.19 139 ASP A O 1
ATOM 1094 N N . MET A 1 140 ? 10.509 0.108 9.056 1.00 91.75 140 MET A N 1
ATOM 1095 C CA . MET A 1 140 ? 10.374 1.377 9.748 1.00 91.75 140 MET A CA 1
ATOM 1096 C C . MET A 1 140 ? 11.715 2.077 9.586 1.00 91.75 140 MET A C 1
ATOM 1098 O O . MET A 1 140 ? 12.720 1.572 10.096 1.00 91.75 140 MET A O 1
ATOM 1102 N N . HIS A 1 141 ? 11.735 3.206 8.880 1.00 88.44 141 HIS A N 1
ATOM 1103 C CA . HIS A 1 141 ? 12.970 3.957 8.714 1.00 88.44 141 HIS A CA 1
ATOM 1104 C C . HIS A 1 141 ? 13.498 4.407 10.086 1.00 88.44 141 HIS A C 1
ATOM 1106 O O . HIS A 1 141 ? 12.731 4.692 11.007 1.00 88.44 141 HIS A O 1
ATOM 1112 N N . ALA A 1 142 ? 14.823 4.438 10.226 1.00 73.44 142 ALA A N 1
ATOM 1113 C CA . ALA A 1 142 ? 15.461 5.091 11.358 1.00 73.44 142 ALA A CA 1
ATOM 1114 C C . ALA A 1 142 ? 15.501 6.599 11.082 1.00 73.44 142 ALA A C 1
ATOM 1116 O O . ALA A 1 142 ? 16.055 7.002 10.056 1.00 73.44 142 ALA A O 1
ATOM 1117 N N . ASP A 1 143 ? 14.904 7.389 11.975 1.00 56.66 143 ASP A N 1
ATOM 1118 C CA . ASP A 1 143 ? 15.039 8.853 11.993 1.00 56.66 143 ASP A CA 1
ATOM 1119 C C . ASP A 1 143 ? 16.502 9.308 12.144 1.00 56.66 143 ASP A C 1
ATOM 1121 O O . ASP A 1 143 ? 17.263 8.663 12.910 1.00 56.66 143 ASP A O 1
#

Sequence (143 aa):
GTRITGLRIKGPEADLPDIDYDVNPATKSRGFRIHGATQVEIDNCEISNWQRAGIEVEINASDVYIHHNHLHDVHSYPVSV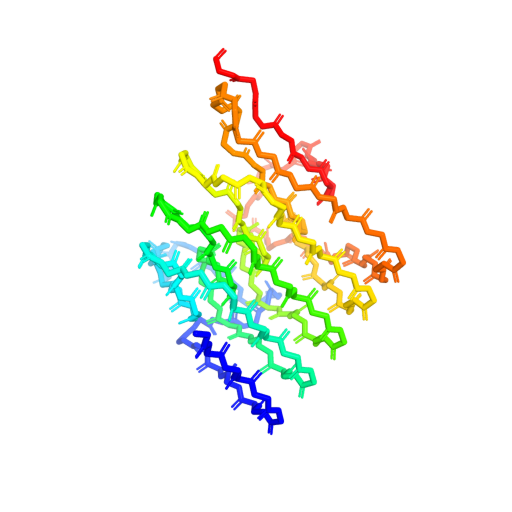LSYSTPPVLIEANRIDWIWHATAGAGDPGSGYEARYNIITRKAVPDSWQPYDGSHAIDMHAD

pLDDT: mean 93.01, std 6.8, range [56.66, 98.94]